Protein AF-A0A5J9VL51-F1 (afdb_monomer_lite)

Secondary structure (DSSP, 8-state):
-PPPPPTT-HHHHHHHHHH--PPPPTTS------S-S------EEEEEEEPPTT-TT--SEEEEEEETTEEE---SSS-HHHHHHHT-TTS--S---SS-HHHHHHTTPPP----S-SS---PPP----S-----TTSEEE--

Foldseek 3Di:
DDDDDDPPCPVVVVVVVVPDDDDDDPPDDDPDDPDDPAAADWDKDKDWDADDPPRPPDDGTDIFIDTLQWTFDQFPPDHPVCCVVVVPPQRDDLCDFRHNCVVCVVVVHDRPPPPVPRPDPDDDDDDDDPDDPRNPPGTDRDD

Radius of gyration: 21.4 Å; chains: 1; bounding box: 45×56×42 Å

Organism: NCBI:txid38414

Sequence (143 aa):
MPALPAHTDVATAGRFYWSLRGLARPGKSRAVPRAVDHNLVIGFGLDQAPCAPDQTKCQGFSVVADMNRHSFQFPKSVSLLEALFKGIPGVYSEDFPGSHVVYALSLGRAPAARTGHGFRGSQRPGTESVTSTAGWLSQVPLN

pLDDT: mean 75.47, std 22.47, range [25.72, 96.81]

Structure (mmCIF, N/CA/C/O backbone):
data_AF-A0A5J9VL51-F1
#
_entry.id   AF-A0A5J9VL51-F1
#
loop_
_atom_site.group_PDB
_atom_site.id
_atom_site.type_symbol
_atom_site.label_atom_id
_atom_site.label_alt_id
_atom_site.label_comp_id
_atom_site.label_asym_id
_atom_site.label_entity_id
_atom_site.label_seq_id
_atom_site.pdbx_PDB_ins_code
_atom_site.Cartn_x
_atom_site.Cartn_y
_atom_site.Cartn_z
_atom_site.occupancy
_atom_site.B_iso_or_equiv
_atom_site.auth_seq_id
_atom_site.auth_comp_id
_atom_site.auth_asym_id
_atom_site.auth_atom_id
_atom_site.pdbx_PDB_model_num
ATOM 1 N N . MET A 1 1 ? 8.995 -33.085 -3.570 1.00 60.16 1 MET A N 1
ATOM 2 C CA . MET A 1 1 ? 8.336 -31.804 -3.919 1.00 60.16 1 MET A CA 1
ATOM 3 C C . MET A 1 1 ? 8.646 -31.498 -5.380 1.00 60.16 1 MET A C 1
ATOM 5 O O . MET A 1 1 ? 9.736 -31.870 -5.799 1.00 60.16 1 MET A O 1
ATOM 9 N N . PRO A 1 2 ? 7.724 -30.914 -6.165 1.00 80.44 2 PRO A N 1
ATOM 10 C CA . PRO A 1 2 ? 8.019 -30.529 -7.547 1.00 80.44 2 PRO A CA 1
ATOM 11 C C . PRO A 1 2 ? 9.110 -29.446 -7.605 1.00 80.44 2 PRO A C 1
ATOM 13 O O . PRO A 1 2 ? 9.260 -28.670 -6.661 1.00 80.44 2 PRO A O 1
ATOM 16 N N . ALA A 1 3 ? 9.879 -29.419 -8.696 1.00 88.50 3 ALA A N 1
ATOM 17 C CA . ALA A 1 3 ? 10.939 -28.435 -8.910 1.00 88.50 3 ALA A CA 1
ATOM 18 C C . ALA A 1 3 ? 10.351 -27.038 -9.167 1.00 88.50 3 ALA A C 1
ATOM 20 O O . ALA A 1 3 ? 9.346 -26.903 -9.868 1.00 88.50 3 ALA A O 1
ATOM 21 N N . LEU A 1 4 ? 10.978 -26.005 -8.598 1.00 89.56 4 LEU A N 1
ATOM 22 C CA . LEU A 1 4 ? 10.566 -24.617 -8.792 1.00 89.56 4 LEU A CA 1
ATOM 23 C C . LEU A 1 4 ? 10.886 -24.172 -10.235 1.00 89.56 4 LEU A C 1
ATOM 25 O O . LEU A 1 4 ? 12.028 -24.354 -10.666 1.00 89.56 4 LEU A O 1
ATOM 29 N N . PRO A 1 5 ? 9.929 -23.586 -10.979 1.00 90.31 5 PRO A N 1
ATOM 30 C CA . PRO A 1 5 ? 10.195 -23.029 -12.303 1.00 90.31 5 PRO A CA 1
ATOM 31 C C . PRO A 1 5 ? 11.216 -21.885 -12.261 1.00 90.31 5 PRO A C 1
ATOM 33 O O . PRO A 1 5 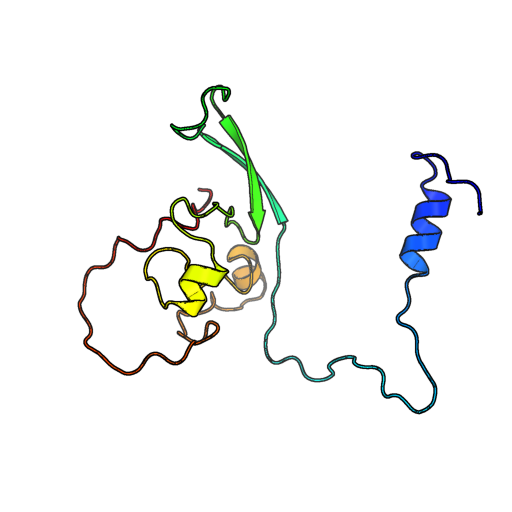? 11.407 -21.234 -11.232 1.00 90.31 5 PRO A O 1
ATOM 36 N N . ALA A 1 6 ? 11.842 -21.598 -13.402 1.00 93.75 6 ALA A N 1
ATOM 37 C CA . ALA A 1 6 ? 12.690 -20.419 -13.540 1.00 93.75 6 ALA A CA 1
ATOM 38 C C . ALA A 1 6 ? 11.874 -19.129 -13.335 1.00 93.75 6 ALA A C 1
ATOM 40 O O . ALA A 1 6 ? 10.718 -19.040 -13.744 1.00 93.75 6 ALA A O 1
ATOM 41 N N . HIS A 1 7 ? 12.498 -18.095 -12.767 1.00 91.31 7 HIS A N 1
ATOM 42 C CA . HIS A 1 7 ? 11.862 -16.791 -12.525 1.00 91.31 7 HIS A CA 1
ATOM 43 C C . HIS A 1 7 ? 11.423 -16.066 -13.812 1.00 91.31 7 HIS A C 1
ATOM 45 O O . HIS A 1 7 ? 10.626 -15.136 -13.756 1.00 91.31 7 HIS A O 1
ATOM 51 N N . THR A 1 8 ? 11.929 -16.497 -14.969 1.00 96.19 8 THR A N 1
ATOM 52 C CA . THR A 1 8 ? 11.587 -15.979 -16.299 1.00 96.19 8 THR A CA 1
ATOM 53 C C . THR A 1 8 ? 10.497 -16.781 -17.017 1.00 96.19 8 THR A C 1
ATOM 55 O O . THR A 1 8 ? 10.104 -16.406 -18.121 1.00 96.19 8 THR A O 1
ATOM 58 N N . ASP A 1 9 ? 9.985 -17.871 -16.434 1.00 94.94 9 ASP A N 1
ATOM 59 C CA . ASP A 1 9 ? 8.958 -18.707 -17.069 1.00 94.94 9 ASP A CA 1
ATOM 60 C C . ASP A 1 9 ? 7.558 -18.073 -16.963 1.00 94.94 9 ASP A C 1
ATOM 62 O O . ASP A 1 9 ? 6.707 -18.436 -16.142 1.00 94.94 9 ASP A O 1
ATOM 66 N N . VAL A 1 10 ? 7.318 -17.100 -17.842 1.00 94.69 10 VAL A N 1
ATOM 67 C CA . VAL A 1 10 ? 6.046 -16.375 -17.958 1.00 94.69 10 VAL A CA 1
ATOM 68 C C . VAL A 1 10 ? 4.889 -17.267 -18.409 1.00 94.69 10 VAL A C 1
ATOM 70 O O . VAL A 1 10 ? 3.737 -16.993 -18.071 1.00 94.69 10 VAL A O 1
ATOM 73 N N . ALA A 1 11 ? 5.168 -18.345 -19.148 1.00 95.25 11 ALA A N 1
ATOM 74 C CA . ALA A 1 11 ? 4.137 -19.243 -19.657 1.00 95.25 11 ALA A CA 1
ATOM 75 C C . ALA A 1 11 ? 3.552 -20.092 -18.524 1.00 95.25 11 ALA A C 1
ATOM 77 O O . ALA A 1 11 ? 2.327 -20.186 -18.387 1.00 95.25 11 ALA A O 1
ATOM 78 N N . THR A 1 12 ? 4.410 -20.665 -17.677 1.00 93.06 12 THR A N 1
ATOM 79 C CA . THR A 1 12 ? 3.978 -21.410 -16.490 1.00 93.06 12 THR A CA 1
ATOM 80 C C . THR A 1 12 ? 3.297 -20.489 -15.480 1.00 93.06 12 THR A C 1
ATOM 82 O O . THR A 1 12 ? 2.211 -20.825 -14.998 1.00 93.06 12 THR A O 1
ATOM 85 N N . ALA A 1 13 ? 3.859 -19.302 -15.220 1.00 93.88 13 ALA A N 1
ATOM 86 C CA . ALA A 1 13 ? 3.237 -18.312 -14.341 1.00 93.88 13 ALA A CA 1
ATOM 87 C C . ALA A 1 13 ? 1.844 -17.900 -14.847 1.00 93.88 13 ALA A C 1
ATOM 89 O O . ALA A 1 13 ? 0.873 -17.940 -14.093 1.00 93.88 13 ALA A O 1
ATOM 90 N N . GLY A 1 14 ? 1.714 -17.586 -16.140 1.00 94.69 14 GLY A N 1
ATOM 91 C CA . GLY A 1 14 ? 0.438 -17.230 -16.759 1.00 94.69 14 GLY A CA 1
ATOM 92 C C . GLY A 1 14 ? -0.602 -18.345 -16.645 1.00 94.69 14 GLY A C 1
ATOM 93 O O . GLY A 1 14 ? -1.735 -18.092 -16.237 1.00 94.69 14 GLY A O 1
ATOM 94 N N . ARG A 1 15 ? -0.222 -19.599 -16.931 1.00 95.00 15 ARG A N 1
ATOM 95 C CA . ARG A 1 15 ? -1.116 -20.760 -16.763 1.00 95.00 15 ARG A CA 1
ATOM 96 C C . ARG A 1 15 ? -1.591 -20.909 -15.320 1.00 95.00 15 ARG A C 1
ATOM 98 O O . ARG A 1 15 ? -2.776 -21.151 -15.103 1.00 95.00 15 ARG A O 1
ATOM 105 N N . PHE A 1 16 ? -0.693 -20.739 -14.350 1.00 92.06 16 PHE A N 1
ATOM 106 C CA . PHE A 1 16 ? -1.050 -20.761 -12.934 1.00 92.06 16 PHE A CA 1
ATOM 107 C C . PHE A 1 16 ? -2.055 -19.653 -12.595 1.00 92.06 16 PHE A C 1
ATOM 109 O O . PHE A 1 16 ? -3.129 -19.968 -12.080 1.00 92.06 16 PHE A O 1
ATOM 116 N N . TYR A 1 17 ? -1.767 -18.396 -12.958 1.00 94.44 17 TYR A N 1
ATOM 117 C CA . TYR A 1 17 ? -2.654 -17.255 -12.698 1.00 94.44 17 TYR A CA 1
ATOM 118 C C . TYR A 1 17 ? -4.061 -17.465 -13.268 1.00 94.44 17 TYR A C 1
ATOM 120 O O . TYR A 1 17 ? -5.047 -17.267 -12.557 1.00 94.44 17 TYR A O 1
ATOM 128 N N . TRP A 1 18 ? -4.175 -17.949 -14.507 1.00 96.12 18 TRP A N 1
ATOM 129 C CA . TRP A 1 18 ? -5.474 -18.217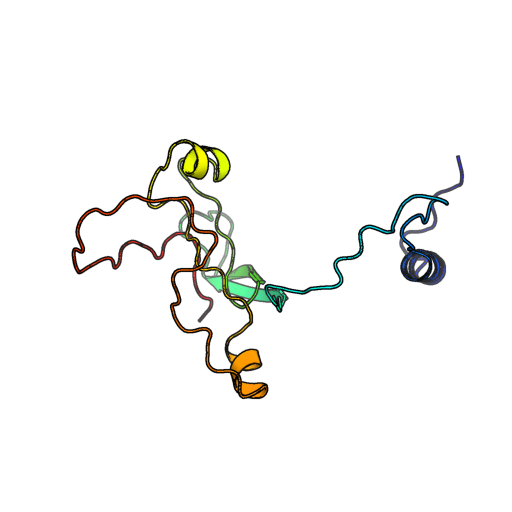 -15.135 1.00 96.12 18 TRP A CA 1
ATOM 130 C C . TRP A 1 18 ? -6.192 -19.459 -14.587 1.00 96.12 18 TRP A C 1
ATOM 132 O O . TRP A 1 18 ? -7.396 -19.622 -14.795 1.00 96.12 18 TRP A O 1
ATOM 142 N N . SER A 1 19 ? -5.485 -20.341 -13.876 1.00 94.38 19 SER A N 1
ATOM 143 C CA . SER A 1 19 ? -6.061 -21.555 -13.283 1.00 94.38 19 SER A CA 1
ATOM 144 C C . SER A 1 19 ? -6.666 -21.346 -11.891 1.00 94.38 19 SER A C 1
ATOM 146 O O . SER A 1 19 ? -7.363 -22.235 -11.395 1.00 94.38 19 SER A O 1
ATOM 148 N N . LEU A 1 20 ? -6.431 -20.189 -11.257 1.00 92.94 20 LEU A N 1
ATOM 149 C CA . LEU A 1 20 ? -6.887 -19.911 -9.896 1.00 92.94 20 LEU A CA 1
ATOM 150 C C . LEU A 1 20 ? -8.419 -19.945 -9.803 1.00 92.94 20 LEU A C 1
ATOM 152 O O . LEU A 1 20 ? -9.130 -19.112 -10.365 1.00 92.94 20 LEU A O 1
ATOM 156 N N . ARG A 1 21 ? -8.944 -20.922 -9.058 1.00 90.31 21 ARG A N 1
ATOM 157 C CA . ARG A 1 21 ? -10.377 -21.083 -8.788 1.00 90.31 21 ARG A CA 1
ATOM 158 C C . ARG A 1 21 ? -10.589 -21.366 -7.307 1.00 90.31 21 ARG A C 1
ATOM 160 O O . ARG A 1 21 ? -9.868 -22.156 -6.706 1.00 90.31 21 ARG A O 1
ATOM 167 N N . GLY A 1 22 ? -11.611 -20.743 -6.724 1.00 86.56 22 GLY A N 1
ATOM 168 C CA . GLY A 1 22 ? -12.041 -21.072 -5.366 1.00 86.56 22 GLY A CA 1
ATOM 169 C C . GLY A 1 22 ? -12.579 -22.503 -5.304 1.00 86.56 22 GLY A C 1
ATOM 170 O O . GLY A 1 22 ? -13.369 -22.903 -6.160 1.00 86.56 22 GLY A O 1
ATOM 171 N N . LEU A 1 23 ? -12.170 -23.266 -4.290 1.00 86.88 23 LEU A N 1
ATOM 172 C CA . LEU A 1 23 ? -12.621 -24.643 -4.092 1.00 86.88 23 LEU A CA 1
ATOM 173 C C . LEU A 1 23 ? -14.136 -24.687 -3.832 1.00 86.88 23 LEU A C 1
ATOM 175 O O . LEU A 1 23 ? -14.611 -24.201 -2.805 1.00 86.88 23 LEU A O 1
ATOM 179 N N . ALA A 1 24 ? -14.890 -25.315 -4.733 1.00 83.31 24 ALA A N 1
ATOM 180 C CA . ALA A 1 24 ? -16.309 -25.596 -4.538 1.00 83.31 24 ALA A CA 1
ATOM 181 C C . ALA A 1 24 ? -16.467 -26.978 -3.889 1.00 83.31 24 ALA A C 1
ATOM 183 O O . ALA A 1 24 ? -16.059 -27.984 -4.467 1.00 83.31 24 ALA A O 1
ATOM 184 N N . ARG A 1 25 ? -17.038 -27.036 -2.679 1.00 82.12 25 ARG A N 1
ATOM 185 C CA . ARG A 1 25 ? -17.335 -28.303 -1.993 1.00 82.12 25 ARG A CA 1
ATOM 186 C C . ARG A 1 25 ? -18.829 -28.624 -2.115 1.00 82.12 25 ARG A C 1
ATOM 188 O O . ARG A 1 25 ? -19.634 -27.728 -1.860 1.00 82.12 25 ARG A O 1
ATOM 195 N N . PRO A 1 26 ? -19.215 -29.869 -2.445 1.00 83.19 26 PRO A N 1
ATOM 196 C CA . PRO A 1 26 ? -20.617 -30.283 -2.443 1.00 83.19 26 PRO A CA 1
ATOM 197 C C . PRO A 1 26 ? -21.286 -29.985 -1.095 1.00 83.19 26 PRO A C 1
ATOM 199 O O . PRO A 1 26 ? -20.669 -30.150 -0.043 1.00 83.19 26 PRO A O 1
ATOM 202 N N . GLY A 1 27 ? -22.529 -29.501 -1.121 1.00 83.06 27 GLY A N 1
ATOM 203 C CA . GLY A 1 27 ? -23.299 -29.175 0.087 1.00 83.06 27 GLY A CA 1
ATOM 204 C C . GLY A 1 27 ? -22.866 -27.902 0.828 1.00 83.06 27 GLY A C 1
ATOM 205 O O . GLY A 1 27 ? -23.536 -27.506 1.778 1.00 83.06 27 GLY A O 1
ATOM 206 N N . LYS A 1 28 ? -21.790 -27.222 0.402 1.00 76.94 28 LYS A N 1
ATOM 207 C CA . LYS A 1 28 ? -21.413 -25.901 0.925 1.00 76.94 28 LYS A CA 1
ATOM 208 C C . LYS A 1 28 ? -21.657 -24.844 -0.141 1.00 76.94 28 LYS A C 1
ATOM 210 O O . LYS A 1 28 ? -21.048 -24.882 -1.209 1.00 76.94 28 LYS A O 1
ATOM 215 N N . SER A 1 29 ? -22.535 -23.886 0.158 1.00 70.56 29 SER A N 1
ATOM 216 C CA . SER A 1 29 ? -22.722 -22.725 -0.712 1.00 70.56 29 SER A CA 1
ATOM 217 C C . SER A 1 29 ? -21.387 -22.001 -0.873 1.00 70.56 29 SER A C 1
ATOM 219 O O . SER A 1 29 ? -20.679 -21.750 0.107 1.00 70.56 29 SER A O 1
ATOM 221 N N . ARG A 1 30 ? -21.013 -21.696 -2.117 1.00 70.31 30 ARG A N 1
ATOM 222 C CA . ARG A 1 30 ? -19.824 -20.893 -2.399 1.00 70.31 30 ARG A CA 1
ATOM 223 C C . ARG A 1 30 ? -20.073 -19.512 -1.794 1.00 70.31 30 ARG A C 1
ATOM 225 O O . ARG A 1 30 ? -21.059 -18.870 -2.146 1.00 70.31 30 ARG A O 1
ATOM 232 N N . ALA A 1 31 ? -19.197 -19.062 -0.900 1.00 78.75 31 ALA A N 1
ATOM 233 C CA . ALA A 1 31 ? -19.293 -17.753 -0.257 1.00 78.75 31 ALA A CA 1
ATOM 234 C C . ALA A 1 31 ? -18.899 -16.631 -1.238 1.00 78.75 31 ALA A C 1
ATOM 236 O O . ALA A 1 31 ? -17.906 -15.940 -1.043 1.00 78.75 31 ALA A O 1
ATOM 237 N N . VAL A 1 32 ? -19.635 -16.505 -2.345 1.00 86.06 32 VAL A N 1
ATOM 238 C CA . VAL A 1 32 ? -19.546 -15.357 -3.250 1.00 86.06 32 VAL A CA 1
ATOM 239 C C . VAL A 1 32 ? -20.691 -14.416 -2.882 1.00 86.06 32 VAL A C 1
ATOM 241 O O . VAL A 1 32 ? -21.852 -14.808 -3.049 1.00 86.06 32 VAL A O 1
ATOM 244 N N . PRO A 1 33 ? -20.402 -13.206 -2.374 1.00 87.88 33 PRO A N 1
ATOM 245 C CA . PRO A 1 33 ? -21.422 -12.189 -2.147 1.00 87.88 33 PRO A CA 1
ATOM 246 C C . PRO A 1 33 ? -22.182 -11.893 -3.446 1.00 87.88 33 PRO A C 1
ATOM 248 O O . PRO A 1 33 ? -21.569 -11.678 -4.490 1.00 87.88 33 PRO A O 1
ATOM 251 N N . ARG A 1 34 ? -23.519 -11.931 -3.398 1.00 89.25 34 ARG A N 1
ATOM 252 C CA . ARG A 1 34 ? -24.388 -11.621 -4.552 1.00 89.25 34 ARG A CA 1
ATOM 253 C C . ARG A 1 34 ? -24.951 -10.204 -4.513 1.00 89.25 34 ARG A C 1
ATOM 255 O O . ARG A 1 34 ? -25.297 -9.668 -5.557 1.00 89.25 34 ARG A O 1
ATOM 262 N N . ALA A 1 35 ? -25.056 -9.634 -3.318 1.00 91.75 35 ALA A N 1
ATOM 263 C CA . ALA A 1 35 ? -25.405 -8.242 -3.102 1.00 91.75 35 ALA A CA 1
ATOM 264 C C . ALA A 1 35 ? -24.120 -7.466 -2.798 1.00 91.75 35 ALA A C 1
ATOM 266 O O . ALA A 1 35 ? -23.267 -7.954 -2.055 1.00 91.75 35 ALA A O 1
ATOM 267 N N . VAL A 1 36 ? -23.976 -6.296 -3.415 1.00 89.50 36 VAL A N 1
ATOM 268 C CA . VAL A 1 36 ? -22.838 -5.395 -3.220 1.00 89.50 36 VAL A CA 1
ATOM 269 C C . VAL A 1 36 ? -23.372 -4.117 -2.592 1.00 89.50 36 VAL A C 1
ATOM 271 O O . VAL A 1 36 ? -24.057 -3.348 -3.262 1.00 89.50 36 VAL A O 1
ATOM 274 N N . ASP A 1 37 ? -23.056 -3.899 -1.318 1.00 91.06 37 ASP A N 1
ATOM 275 C CA . ASP A 1 37 ? -23.518 -2.721 -0.570 1.00 91.06 37 ASP A CA 1
ATOM 276 C C . ASP A 1 37 ? -22.655 -1.483 -0.861 1.00 91.06 37 ASP A C 1
ATOM 278 O O . ASP A 1 37 ? -23.146 -0.355 -0.919 1.00 91.06 37 ASP A O 1
ATOM 282 N N . HIS A 1 38 ? -21.358 -1.696 -1.103 1.00 86.69 38 HIS A N 1
ATOM 283 C CA . HIS A 1 38 ? -20.380 -0.641 -1.349 1.00 86.69 38 HIS A CA 1
ATOM 284 C C . HIS A 1 38 ? -19.480 -0.989 -2.532 1.00 86.69 38 HIS A C 1
ATOM 286 O O . HIS A 1 38 ? -18.985 -2.108 -2.650 1.00 86.69 38 HIS A O 1
ATOM 292 N N . ASN A 1 39 ? -19.243 -0.002 -3.396 1.00 86.06 39 ASN A N 1
ATOM 293 C CA . ASN A 1 39 ? -18.336 -0.125 -4.531 1.00 86.06 39 ASN A CA 1
ATOM 294 C C . ASN A 1 39 ? -17.062 0.661 -4.237 1.00 86.06 39 ASN A C 1
ATOM 296 O O . ASN A 1 39 ? -17.135 1.852 -3.934 1.00 86.06 39 ASN A O 1
ATOM 300 N N . LEU A 1 40 ? -15.916 -0.002 -4.367 1.00 89.50 40 LEU A N 1
ATOM 301 C CA . LEU A 1 40 ? -14.600 0.598 -4.205 1.00 89.50 40 LEU A CA 1
ATOM 302 C C . LEU A 1 40 ? -13.803 0.393 -5.494 1.00 89.50 40 LEU A C 1
ATOM 304 O O . LEU A 1 40 ? -13.585 -0.738 -5.924 1.00 89.50 40 LEU A O 1
ATOM 308 N N . VAL A 1 41 ? -13.370 1.490 -6.104 1.00 90.12 41 VAL A N 1
ATOM 309 C CA . VAL A 1 41 ? -12.460 1.502 -7.249 1.00 90.12 41 VAL A CA 1
ATOM 310 C C . VAL A 1 41 ? -11.128 2.035 -6.756 1.00 90.12 41 VAL A C 1
ATOM 312 O O . VAL A 1 41 ? -11.033 3.200 -6.384 1.00 90.12 41 VAL A O 1
ATOM 315 N N . ILE A 1 42 ? -10.111 1.178 -6.729 1.00 90.06 42 ILE A N 1
ATOM 316 C CA . ILE A 1 42 ? -8.771 1.535 -6.261 1.00 90.06 42 ILE A CA 1
ATOM 317 C C . ILE A 1 42 ? -7.873 1.728 -7.478 1.00 90.06 42 ILE A C 1
ATOM 319 O O . ILE A 1 42 ? -7.534 0.763 -8.162 1.00 90.06 42 ILE A O 1
ATOM 323 N N . GLY A 1 43 ? -7.506 2.976 -7.757 1.00 90.25 43 GLY A N 1
ATOM 324 C CA . GLY A 1 43 ? -6.395 3.284 -8.651 1.00 90.25 43 GLY A CA 1
ATOM 325 C C . GLY A 1 43 ? -5.092 3.188 -7.870 1.00 90.25 43 GLY A C 1
ATOM 326 O O . GLY A 1 43 ? -4.976 3.836 -6.836 1.00 90.25 43 GLY A O 1
ATOM 327 N N . PHE A 1 44 ? -4.147 2.382 -8.342 1.00 92.12 44 PHE A N 1
ATOM 328 C CA . PHE A 1 44 ? -2.793 2.341 -7.794 1.00 92.12 44 PHE A CA 1
ATOM 329 C C . PHE A 1 44 ? -1.894 3.236 -8.639 1.00 92.12 44 PHE A C 1
ATOM 331 O O . PHE A 1 44 ? -1.898 3.112 -9.867 1.00 92.12 44 PHE A O 1
ATOM 338 N N . GLY A 1 45 ? -1.133 4.106 -7.987 1.00 90.06 45 GLY A N 1
ATOM 339 C CA . GLY A 1 45 ? -0.194 5.008 -8.641 1.00 90.06 45 GLY A CA 1
ATOM 340 C C . GLY A 1 45 ? 1.208 4.907 -8.051 1.00 90.06 45 GLY A C 1
ATOM 341 O O . GLY A 1 45 ? 1.413 4.422 -6.935 1.00 90.06 45 GLY A O 1
ATOM 342 N N . LEU A 1 46 ? 2.180 5.323 -8.860 1.00 93.12 46 LEU A N 1
ATOM 343 C CA . LEU A 1 46 ? 3.540 5.622 -8.437 1.00 93.12 46 LEU A CA 1
ATOM 344 C C . LEU A 1 46 ? 3.797 7.082 -8.780 1.00 93.12 46 LEU A C 1
ATOM 346 O O . LEU A 1 46 ? 3.504 7.507 -9.898 1.00 93.12 46 LEU A O 1
ATOM 350 N N . ASP A 1 47 ? 4.366 7.814 -7.837 1.00 89.12 47 ASP A N 1
ATOM 351 C CA . ASP A 1 47 ? 4.630 9.239 -7.979 1.00 89.12 47 ASP A CA 1
ATOM 352 C C . ASP A 1 47 ? 5.959 9.617 -7.308 1.00 89.12 47 ASP A C 1
ATOM 354 O O . ASP A 1 47 ? 6.648 8.779 -6.712 1.00 89.12 47 ASP A O 1
ATOM 358 N N . GLN A 1 48 ? 6.334 10.886 -7.412 1.00 89.56 48 GLN A N 1
ATOM 359 C CA . GLN A 1 48 ? 7.486 11.474 -6.751 1.00 89.56 48 GLN A CA 1
ATOM 360 C C . GLN A 1 48 ? 7.028 12.549 -5.770 1.00 89.56 48 GLN A C 1
ATOM 362 O O . GLN A 1 48 ? 6.388 13.528 -6.142 1.00 89.56 48 GLN A O 1
ATOM 367 N N . ALA A 1 49 ? 7.410 12.397 -4.506 1.00 88.00 49 ALA A N 1
ATOM 368 C CA . ALA A 1 49 ? 7.184 13.405 -3.479 1.00 88.00 49 ALA A CA 1
ATOM 369 C C . ALA A 1 49 ? 8.523 13.988 -3.015 1.00 88.00 49 ALA A C 1
ATOM 371 O O . ALA A 1 49 ? 9.517 13.254 -2.972 1.00 88.00 49 ALA A O 1
ATOM 372 N N . PRO A 1 50 ? 8.586 15.278 -2.635 1.00 89.88 50 PRO A N 1
ATOM 373 C CA . PRO A 1 50 ? 9.769 15.832 -1.988 1.00 89.88 50 PRO A CA 1
ATOM 374 C C . PRO A 1 50 ? 10.198 14.968 -0.801 1.00 89.88 50 PRO A C 1
ATOM 376 O O . PRO A 1 50 ? 9.353 14.413 -0.095 1.00 89.88 50 PRO A O 1
ATOM 379 N N . CYS A 1 51 ? 11.506 14.854 -0.582 1.00 88.31 51 CYS A N 1
ATOM 380 C CA . CYS A 1 51 ? 12.029 14.117 0.565 1.00 88.31 51 CYS A CA 1
ATOM 381 C C . CYS A 1 51 ? 11.422 14.638 1.874 1.00 88.31 51 CYS A C 1
ATOM 383 O O . CYS A 1 51 ? 11.426 15.846 2.132 1.00 88.31 51 CYS A O 1
ATOM 385 N N . ALA A 1 52 ? 10.932 13.730 2.716 1.00 83.44 52 ALA A N 1
ATOM 386 C CA . ALA A 1 52 ? 10.431 14.114 4.028 1.00 83.44 52 ALA A CA 1
ATOM 387 C C . ALA A 1 52 ? 11.598 14.550 4.943 1.00 83.44 52 ALA A C 1
ATOM 389 O O . ALA A 1 52 ? 12.717 14.056 4.781 1.00 83.44 52 ALA A O 1
ATOM 390 N N . PRO A 1 53 ? 11.374 15.446 5.925 1.00 82.44 53 PRO A N 1
ATOM 391 C CA . PRO A 1 53 ? 12.446 15.959 6.788 1.00 82.44 53 PRO A CA 1
ATOM 392 C C . PRO A 1 53 ? 13.182 14.869 7.581 1.00 82.44 53 PRO A C 1
ATOM 394 O O . PRO A 1 53 ? 14.342 15.033 7.946 1.00 82.44 53 PRO A O 1
ATOM 397 N N . ASP A 1 54 ? 12.506 13.754 7.855 1.00 82.00 54 ASP A N 1
ATOM 398 C CA . ASP A 1 54 ? 13.033 12.583 8.555 1.00 82.00 54 ASP A CA 1
ATOM 399 C C . ASP A 1 54 ? 13.788 11.599 7.636 1.00 82.00 54 ASP A C 1
ATOM 401 O O . ASP A 1 54 ? 14.404 10.646 8.121 1.00 82.00 54 ASP A O 1
ATOM 405 N N . GLN A 1 55 ? 13.820 11.833 6.318 1.00 83.31 55 GLN A N 1
ATOM 406 C CA . GLN A 1 55 ? 14.524 10.987 5.351 1.00 83.31 55 GLN A CA 1
ATOM 407 C C . GLN A 1 55 ? 15.968 11.447 5.115 1.00 83.31 55 GLN A C 1
ATOM 409 O O . GLN A 1 55 ? 16.289 12.119 4.138 1.00 83.31 55 GLN A O 1
ATOM 414 N N . THR A 1 56 ? 16.882 10.985 5.966 1.00 82.88 56 THR A N 1
ATOM 415 C CA . THR A 1 56 ? 18.307 11.375 5.929 1.00 82.88 56 THR A CA 1
ATOM 416 C C . THR A 1 56 ? 19.078 10.938 4.679 1.00 82.88 56 THR A C 1
ATOM 418 O O . THR A 1 56 ? 20.129 11.499 4.383 1.00 82.88 56 THR A O 1
ATOM 421 N N . LYS A 1 57 ? 18.587 9.933 3.944 1.00 88.38 57 LYS A N 1
ATOM 422 C CA . LYS A 1 57 ? 19.239 9.383 2.738 1.00 88.38 57 LYS A CA 1
ATOM 423 C C . LYS A 1 57 ? 18.568 9.792 1.423 1.00 88.38 57 LYS A C 1
ATOM 425 O O . LYS A 1 57 ? 19.001 9.344 0.366 1.00 88.38 57 LYS A O 1
ATOM 430 N N . CYS A 1 58 ? 17.503 10.586 1.478 1.00 89.25 58 CYS A N 1
ATOM 431 C CA . CYS A 1 58 ? 16.773 11.013 0.290 1.00 89.25 58 CYS A CA 1
ATOM 432 C C . CYS A 1 58 ? 17.405 12.285 -0.299 1.00 89.25 58 CYS A C 1
ATOM 434 O O . CYS A 1 58 ? 17.813 13.175 0.445 1.00 89.25 58 CYS A O 1
ATOM 436 N N . GLN A 1 59 ? 17.499 12.372 -1.629 1.00 87.25 59 GLN A N 1
ATOM 437 C CA . GLN A 1 59 ? 18.052 13.533 -2.333 1.00 87.25 59 GLN A CA 1
ATOM 438 C C . GLN A 1 59 ? 17.020 14.096 -3.316 1.00 87.25 59 GLN A C 1
ATOM 440 O O . GLN A 1 59 ? 16.745 13.497 -4.352 1.00 87.25 59 GLN A O 1
ATOM 445 N N . GLY A 1 60 ? 16.448 15.257 -2.990 1.00 88.69 60 GLY A N 1
ATOM 446 C CA . GLY A 1 60 ? 15.427 15.929 -3.800 1.00 88.69 60 GLY A CA 1
ATOM 447 C C . GLY A 1 60 ? 14.045 15.285 -3.681 1.00 88.69 60 GLY A C 1
ATOM 448 O O . GLY A 1 60 ? 13.170 15.839 -3.014 1.00 88.69 60 GLY A O 1
ATOM 449 N N . PHE A 1 61 ? 13.865 14.110 -4.288 1.00 89.94 61 PHE A N 1
ATOM 450 C CA . PHE A 1 61 ? 12.579 13.414 -4.353 1.00 89.94 61 PHE A CA 1
ATOM 451 C C . PHE A 1 61 ? 12.682 11.950 -3.917 1.00 89.94 61 PHE A C 1
ATOM 453 O O . PHE A 1 61 ? 13.681 11.269 -4.155 1.00 89.94 61 PHE A O 1
ATOM 460 N N . SER A 1 62 ? 11.609 11.465 -3.301 1.00 89.06 62 SER A N 1
ATOM 461 C CA . SER A 1 62 ? 11.366 10.063 -2.979 1.00 89.06 62 SER A CA 1
ATOM 462 C C . SER A 1 62 ? 10.276 9.506 -3.889 1.00 89.06 62 SER A C 1
ATOM 464 O O . SER A 1 62 ? 9.340 10.217 -4.254 1.00 89.06 62 SER A O 1
ATOM 466 N N . VAL A 1 63 ? 10.391 8.229 -4.254 1.00 89.94 63 VAL A N 1
ATOM 467 C CA . VAL A 1 63 ? 9.307 7.523 -4.942 1.00 89.94 63 VAL A CA 1
ATOM 468 C C . VAL A 1 63 ? 8.257 7.143 -3.907 1.00 89.94 63 VAL A C 1
ATOM 470 O O . VAL A 1 63 ? 8.579 6.522 -2.892 1.00 89.94 63 VAL A O 1
ATOM 473 N N . VAL A 1 64 ? 7.011 7.503 -4.181 1.00 91.06 64 VAL A N 1
ATOM 474 C CA . VAL A 1 64 ? 5.850 7.180 -3.353 1.00 91.06 64 VAL A CA 1
ATOM 475 C C . VAL A 1 64 ? 4.856 6.357 -4.157 1.00 91.06 64 VAL A C 1
ATOM 477 O O . VAL A 1 64 ? 4.827 6.410 -5.384 1.00 91.06 64 VAL A O 1
ATOM 480 N N . ALA A 1 65 ? 4.061 5.565 -3.450 1.00 92.06 65 ALA A N 1
ATOM 481 C CA . ALA A 1 65 ? 2.965 4.813 -4.032 1.00 92.06 65 ALA A CA 1
ATOM 482 C C . ALA A 1 65 ? 1.663 5.267 -3.385 1.00 92.06 65 ALA A C 1
ATOM 484 O O . ALA A 1 65 ? 1.617 5.511 -2.176 1.00 92.06 65 ALA A O 1
ATOM 485 N N . ASP A 1 66 ? 0.609 5.348 -4.182 1.00 90.25 66 ASP A N 1
ATOM 486 C CA . ASP A 1 66 ? -0.688 5.815 -3.722 1.00 90.25 66 ASP A CA 1
ATOM 487 C C . ASP A 1 66 ? -1.816 4.858 -4.094 1.00 90.25 66 ASP A C 1
ATOM 489 O O . ASP A 1 66 ? -1.725 4.040 -5.015 1.00 90.25 66 ASP A O 1
ATOM 493 N N . MET A 1 67 ? -2.899 4.983 -3.333 1.00 91.69 67 MET A N 1
ATOM 494 C CA . MET A 1 67 ? -4.195 4.419 -3.662 1.00 91.69 67 MET A CA 1
ATOM 495 C C . MET A 1 67 ? -5.194 5.568 -3.755 1.00 91.69 67 MET A C 1
ATOM 497 O O . MET A 1 67 ? -5.394 6.300 -2.787 1.00 91.69 67 MET A O 1
ATOM 501 N N . ASN A 1 68 ? -5.830 5.737 -4.913 1.00 90.31 68 ASN A N 1
ATOM 502 C CA . ASN A 1 68 ? -6.758 6.837 -5.190 1.00 90.31 68 ASN A CA 1
ATOM 503 C C . ASN A 1 68 ? -6.163 8.242 -4.959 1.00 90.31 68 ASN A C 1
ATOM 505 O O . ASN A 1 68 ? -6.910 9.154 -4.605 1.00 90.31 68 ASN A O 1
ATOM 509 N N . ARG A 1 69 ? -4.858 8.437 -5.204 1.00 88.50 69 ARG A N 1
ATOM 510 C CA . ARG A 1 69 ? -4.098 9.677 -4.947 1.00 88.50 69 ARG A CA 1
ATOM 511 C C . ARG A 1 69 ? -3.810 9.966 -3.467 1.00 88.50 69 ARG A C 1
ATOM 513 O O . ARG A 1 69 ? -3.404 11.072 -3.113 1.00 88.50 69 ARG A O 1
ATOM 520 N N . HIS A 1 70 ? -3.982 8.964 -2.604 1.00 88.44 70 HIS A N 1
ATOM 521 C CA . HIS A 1 70 ? -3.599 9.018 -1.195 1.00 88.44 70 HIS A CA 1
ATOM 522 C C . HIS A 1 70 ? -2.429 8.070 -0.928 1.00 88.44 70 HIS A C 1
ATOM 524 O O . HIS A 1 70 ? -2.551 6.852 -1.080 1.00 88.44 70 HIS A O 1
ATOM 530 N N . SER A 1 71 ? -1.296 8.629 -0.500 1.00 87.75 71 SER A N 1
ATOM 531 C CA . SER A 1 71 ? -0.157 7.848 -0.010 1.00 87.75 71 SER A CA 1
ATOM 532 C C . SER A 1 71 ? -0.338 7.540 1.477 1.00 87.75 71 SER A C 1
ATOM 534 O O . SER A 1 71 ? -0.627 8.437 2.275 1.00 87.75 71 SER A O 1
ATOM 536 N N . PHE A 1 72 ? -0.159 6.275 1.860 1.00 88.56 72 PHE A N 1
ATOM 537 C CA . PHE A 1 72 ? -0.297 5.835 3.248 1.00 88.56 72 PHE A CA 1
ATOM 538 C C . PHE A 1 72 ? 0.936 6.220 4.074 1.00 88.56 72 PHE A C 1
ATOM 540 O O . PHE A 1 72 ? 2.063 5.880 3.712 1.00 88.56 72 PHE A O 1
ATOM 547 N N . GLN A 1 73 ? 0.720 6.886 5.210 1.00 86.94 73 GLN A N 1
ATOM 548 C CA . GLN A 1 73 ? 1.771 7.184 6.181 1.00 86.94 73 GLN A CA 1
ATOM 549 C C . GLN A 1 73 ? 1.598 6.362 7.450 1.00 86.94 73 GLN A C 1
ATOM 551 O O . GLN A 1 73 ? 0.507 6.263 8.010 1.00 86.94 73 GLN A O 1
ATOM 556 N N . PHE A 1 74 ? 2.702 5.794 7.931 1.00 86.38 74 PHE A N 1
ATOM 557 C CA . PHE A 1 74 ? 2.689 5.043 9.177 1.00 86.38 74 PHE A CA 1
ATOM 558 C C . PHE A 1 74 ? 2.473 5.975 10.378 1.00 86.38 74 PHE A C 1
ATOM 560 O O . PHE A 1 74 ? 3.135 7.014 10.474 1.00 86.38 74 PHE A O 1
ATOM 567 N N . PRO A 1 75 ? 1.593 5.602 11.325 1.00 89.94 75 PRO A N 1
ATOM 568 C CA . PRO A 1 75 ? 1.409 6.373 12.545 1.00 89.94 75 PRO A CA 1
ATOM 569 C C . PRO A 1 75 ? 2.692 6.351 13.389 1.00 89.94 75 PRO A C 1
ATOM 571 O O . PRO A 1 75 ? 3.336 5.313 13.536 1.00 89.94 75 PRO A O 1
ATOM 574 N N . LYS A 1 76 ? 3.062 7.507 13.956 1.00 87.44 76 LYS A N 1
ATOM 575 C CA . LYS A 1 76 ? 4.317 7.680 14.716 1.00 87.44 76 LYS A CA 1
ATOM 576 C C . LYS A 1 76 ? 4.204 7.324 16.206 1.00 87.44 76 LYS A C 1
ATOM 578 O O . LYS A 1 76 ? 5.228 7.161 16.858 1.00 87.44 76 LYS A O 1
ATOM 583 N N . SER A 1 77 ? 2.988 7.245 16.752 1.00 89.69 77 SER A N 1
ATOM 584 C CA . SER A 1 77 ? 2.738 7.118 18.197 1.00 89.69 77 SER A CA 1
ATOM 585 C C . SER A 1 77 ? 2.232 5.737 18.619 1.00 89.69 77 SER A C 1
ATOM 587 O O . SER A 1 77 ? 2.847 5.093 19.462 1.00 89.69 77 SER A O 1
ATOM 589 N N . VAL A 1 78 ? 1.116 5.280 18.050 1.00 94.25 78 VAL A N 1
ATOM 590 C CA . VAL A 1 78 ? 0.452 4.009 18.387 1.00 94.25 78 VAL A CA 1
ATOM 591 C C . VAL A 1 78 ? 0.018 3.278 17.120 1.00 94.25 78 VAL A C 1
ATOM 593 O O . VAL A 1 78 ? -0.137 3.883 16.059 1.00 94.25 78 VAL A O 1
ATOM 596 N N . SER A 1 79 ? -0.199 1.966 17.222 1.00 94.44 79 SER A N 1
ATOM 597 C CA . SER A 1 79 ? -0.721 1.189 16.093 1.00 94.44 79 SER A CA 1
ATOM 598 C C . SER A 1 79 ? -2.160 1.590 15.747 1.00 94.44 79 SER A C 1
ATOM 600 O O . SER A 1 79 ? -2.922 2.010 16.619 1.00 94.44 79 SER A O 1
ATOM 602 N N . LEU A 1 80 ? -2.565 1.391 14.485 1.00 93.88 80 LEU A N 1
ATOM 603 C CA . LEU A 1 80 ? -3.954 1.609 14.058 1.00 93.88 80 LEU A CA 1
ATOM 604 C C . LEU A 1 80 ? -4.946 0.787 14.893 1.00 93.88 80 LEU A C 1
ATOM 606 O O . LEU A 1 80 ? -5.998 1.290 15.276 1.00 93.88 80 LEU A O 1
ATOM 610 N N . LEU A 1 81 ? -4.592 -0.462 15.215 1.00 95.12 81 LEU A N 1
ATOM 611 C CA . LEU A 1 81 ? -5.436 -1.345 16.019 1.00 95.12 81 LEU A CA 1
ATOM 612 C C . LEU A 1 81 ? -5.604 -0.821 17.450 1.00 95.12 81 LEU A C 1
ATOM 614 O O . LEU A 1 81 ? -6.709 -0.838 17.984 1.00 95.12 81 LEU A O 1
ATOM 618 N N . GLU A 1 82 ? -4.523 -0.345 18.067 1.00 95.31 82 GLU A N 1
ATOM 619 C CA . GLU A 1 82 ? -4.576 0.234 19.410 1.00 95.31 82 GLU A CA 1
ATOM 620 C C . GLU A 1 82 ? -5.373 1.538 19.431 1.00 95.31 82 GLU A C 1
ATOM 622 O O . GLU A 1 82 ? -6.193 1.729 20.330 1.00 95.31 82 GLU A O 1
ATOM 627 N N . ALA A 1 83 ? -5.176 2.403 18.432 1.00 95.50 83 ALA A N 1
ATOM 628 C CA . ALA A 1 83 ? -5.937 3.637 18.297 1.00 95.50 83 ALA A CA 1
ATOM 629 C C . ALA A 1 83 ? -7.437 3.364 18.149 1.00 95.50 83 ALA A C 1
ATOM 631 O O . ALA A 1 83 ? -8.232 3.989 18.847 1.00 95.50 83 ALA A O 1
ATOM 632 N N . LEU A 1 84 ? -7.812 2.387 17.318 1.00 94.88 84 LEU A N 1
ATOM 633 C CA . LEU A 1 84 ? -9.200 1.956 17.149 1.00 94.88 84 LEU A CA 1
ATOM 634 C C . LEU A 1 84 ? -9.778 1.384 18.453 1.00 94.88 84 LEU A C 1
ATOM 636 O O . LEU A 1 84 ? -10.870 1.762 18.865 1.00 94.88 84 LEU A O 1
ATOM 640 N N . PHE A 1 85 ? -9.045 0.490 19.123 1.00 96.62 85 PHE A N 1
ATOM 641 C CA . PHE A 1 85 ? -9.534 -0.192 20.324 1.00 96.62 85 PHE A CA 1
ATOM 642 C C . PHE A 1 85 ? -9.676 0.748 21.530 1.00 96.62 85 PHE A C 1
ATOM 644 O O . PHE A 1 85 ? -10.650 0.656 22.275 1.00 96.62 85 PHE A O 1
ATOM 651 N N . LYS A 1 86 ? -8.712 1.657 21.731 1.00 96.81 86 LYS A N 1
ATOM 652 C CA . LYS A 1 86 ? -8.714 2.631 22.837 1.00 96.81 86 LYS A CA 1
ATOM 653 C C . LYS A 1 86 ? -9.436 3.940 22.491 1.00 96.81 86 LYS A C 1
ATOM 655 O O . LYS A 1 86 ? -9.560 4.796 23.362 1.00 96.81 86 LYS A O 1
ATOM 660 N N . GLY A 1 87 ? -9.890 4.109 21.246 1.00 93.38 87 GLY A N 1
ATOM 661 C CA . GLY A 1 87 ? -10.539 5.332 20.770 1.00 93.38 87 GLY A CA 1
ATOM 662 C C . GLY A 1 87 ? -9.620 6.557 20.795 1.00 93.38 87 GLY A C 1
ATOM 663 O O . GLY A 1 87 ? -10.071 7.645 21.150 1.00 93.38 87 GLY A O 1
ATOM 664 N N . ILE A 1 88 ? -8.332 6.387 20.474 1.00 93.00 88 ILE A N 1
ATOM 665 C CA . ILE A 1 88 ? -7.344 7.477 20.481 1.00 93.00 88 ILE A CA 1
ATOM 666 C C . ILE A 1 88 ? -7.550 8.336 19.221 1.00 93.00 88 ILE A C 1
ATOM 668 O O . ILE A 1 88 ? -7.338 7.838 18.112 1.00 93.00 88 ILE A O 1
ATOM 672 N N . PRO A 1 89 ? -7.943 9.616 19.353 1.00 91.31 89 PRO A N 1
ATOM 673 C CA . PRO A 1 89 ? -8.203 10.473 18.202 1.00 91.31 89 PRO A CA 1
ATOM 674 C C . PRO A 1 89 ? -6.904 10.908 17.508 1.00 91.31 89 PRO A C 1
ATOM 676 O O . PRO A 1 89 ? -5.839 10.960 18.120 1.00 91.31 89 PRO A O 1
ATOM 679 N N . GLY A 1 90 ? -6.999 11.270 16.225 1.00 88.25 90 GLY A N 1
ATOM 680 C CA . GLY A 1 90 ? -5.902 11.902 15.477 1.00 88.25 90 GLY A CA 1
ATOM 681 C C . GLY A 1 90 ? -4.797 10.963 14.978 1.00 88.25 90 GLY A C 1
ATOM 682 O O . GLY A 1 90 ? -3.770 11.445 14.512 1.00 88.25 90 GLY A O 1
ATOM 683 N N . VAL A 1 91 ? -4.984 9.640 15.063 1.00 92.31 91 VAL A N 1
ATOM 684 C CA . VAL A 1 91 ? -4.013 8.645 14.559 1.00 92.31 91 VAL A CA 1
ATOM 685 C C . VAL A 1 91 ? -4.312 8.231 13.113 1.00 92.31 91 VAL A C 1
ATOM 687 O O . VAL A 1 91 ? -3.396 7.993 12.325 1.00 92.31 91 VAL A O 1
ATOM 690 N N . TYR A 1 92 ? -5.593 8.136 12.760 1.00 89.62 92 TYR A N 1
ATOM 691 C CA . TYR A 1 92 ? -6.066 7.739 11.438 1.00 89.62 92 TYR A CA 1
ATOM 692 C C . TYR A 1 92 ? -7.340 8.499 11.075 1.00 89.62 92 TYR A C 1
ATOM 694 O O . TYR A 1 92 ? -7.995 9.084 11.941 1.00 89.62 92 TYR A O 1
ATOM 702 N N . SER A 1 93 ? -7.684 8.473 9.792 1.00 88.94 93 SER A N 1
ATOM 703 C CA . SER A 1 93 ? -8.941 8.992 9.269 1.00 88.94 93 SER A CA 1
ATOM 704 C C . SER A 1 93 ? -9.793 7.848 8.704 1.00 88.94 93 SER A C 1
ATOM 706 O O . SER A 1 93 ? -9.272 6.821 8.267 1.00 88.94 93 SER A O 1
ATOM 708 N N . GLU A 1 94 ? -11.116 7.998 8.756 1.00 86.88 94 GLU A N 1
ATOM 709 C CA . GLU A 1 94 ? -12.096 6.978 8.333 1.00 86.88 94 GLU A CA 1
ATOM 710 C C . GLU A 1 94 ? -12.702 7.275 6.949 1.00 86.88 94 GLU A C 1
ATOM 712 O O . GLU A 1 94 ? -13.712 6.692 6.556 1.00 86.88 94 GLU A O 1
ATOM 717 N N . ASP A 1 95 ? -12.098 8.200 6.207 1.00 86.75 95 ASP A N 1
ATOM 718 C CA . ASP A 1 95 ? -12.637 8.838 5.005 1.00 86.75 95 ASP A CA 1
ATOM 719 C C . ASP A 1 95 ? -11.889 8.461 3.716 1.00 86.75 95 ASP A C 1
ATOM 721 O O . ASP A 1 95 ? -11.864 9.231 2.756 1.00 86.75 95 ASP A O 1
ATOM 725 N N . PHE A 1 96 ? -11.308 7.257 3.657 1.00 89.62 96 PHE A N 1
ATOM 726 C CA . PHE A 1 96 ? -10.660 6.776 2.435 1.00 89.62 96 PHE A CA 1
ATOM 727 C C . PHE A 1 96 ? -11.651 6.755 1.250 1.00 89.62 96 PHE A C 1
ATOM 729 O O . PHE A 1 96 ? -12.739 6.175 1.367 1.00 89.62 96 PHE A O 1
ATOM 736 N N . PRO A 1 97 ? -11.308 7.357 0.096 1.00 87.12 97 PRO A N 1
ATOM 737 C CA . PRO A 1 97 ? -12.264 7.560 -0.982 1.00 87.12 97 PRO A CA 1
ATOM 738 C C . PRO A 1 97 ? -12.619 6.261 -1.713 1.00 87.12 97 PRO A C 1
ATOM 740 O O . PRO A 1 97 ? -11.758 5.462 -2.085 1.00 87.12 97 PRO A O 1
ATOM 743 N N . GLY A 1 98 ? -13.911 6.113 -2.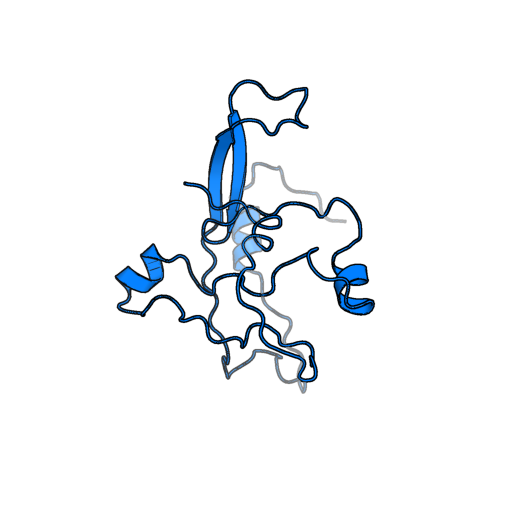021 1.00 86.00 98 GLY A N 1
ATOM 744 C CA . GLY A 1 98 ? -14.464 4.997 -2.796 1.00 86.00 98 GLY A CA 1
ATOM 745 C C . GLY A 1 98 ? -13.989 4.919 -4.256 1.00 86.00 98 GLY A C 1
ATOM 746 O O . GLY A 1 98 ? -14.143 3.886 -4.900 1.00 86.00 98 GLY A O 1
ATOM 747 N N . SER A 1 99 ? -13.429 5.997 -4.803 1.00 84.00 99 SER A N 1
ATOM 748 C CA . SER A 1 99 ? -12.847 6.053 -6.149 1.00 84.00 99 SER A CA 1
ATOM 749 C C . SER A 1 99 ? -11.970 7.290 -6.302 1.00 84.00 99 SER A C 1
ATOM 751 O O . SER A 1 99 ? -12.223 8.295 -5.638 1.00 84.00 99 SER A O 1
ATOM 753 N N . HIS A 1 100 ? -11.022 7.277 -7.241 1.00 77.75 100 HIS A N 1
ATOM 754 C CA . HIS A 1 100 ? -10.317 8.501 -7.625 1.00 77.75 100 HIS A CA 1
ATOM 755 C C . HIS A 1 100 ? -11.283 9.538 -8.231 1.00 77.75 100 HIS A C 1
ATOM 757 O O . HIS A 1 100 ? -12.181 9.196 -9.002 1.00 77.75 100 HIS A O 1
ATOM 763 N N . VAL A 1 101 ? -11.112 10.818 -7.881 1.00 73.94 101 VAL A N 1
ATOM 764 C CA . VAL A 1 101 ? -12.049 11.905 -8.242 1.00 73.94 101 VAL A CA 1
ATOM 765 C C . VAL A 1 101 ? -12.221 12.040 -9.758 1.00 73.94 101 VAL A C 1
ATOM 767 O O . VAL A 1 101 ? -13.337 12.212 -10.240 1.00 73.94 101 VAL A O 1
ATOM 770 N N . VAL A 1 102 ? -11.136 11.887 -10.524 1.00 74.25 102 VAL A N 1
ATOM 771 C CA . VAL A 1 102 ? -11.173 11.948 -11.995 1.00 74.25 102 VAL A CA 1
ATOM 772 C C . VAL A 1 102 ? -12.033 10.819 -12.585 1.00 74.25 102 VAL A C 1
ATOM 774 O O . VAL A 1 102 ? -12.814 11.066 -13.502 1.00 74.25 102 VAL A O 1
ATOM 777 N N . TYR A 1 103 ? -11.976 9.609 -12.014 1.00 71.31 103 TYR A N 1
ATOM 778 C CA . TYR A 1 103 ? -12.848 8.496 -12.412 1.00 71.31 103 TYR A CA 1
ATOM 779 C C . TYR A 1 103 ? -14.310 8.804 -12.173 1.00 71.31 103 TYR A C 1
ATOM 781 O O . TYR A 1 103 ? -15.139 8.610 -13.060 1.00 71.31 103 TYR A O 1
ATOM 789 N N . ALA A 1 104 ? -14.620 9.279 -10.963 1.00 66.81 104 ALA A N 1
ATOM 790 C CA . ALA A 1 104 ? -15.983 9.574 -10.558 1.00 66.81 104 ALA A CA 1
ATOM 791 C C . ALA A 1 104 ? -16.613 10.576 -11.532 1.00 66.81 104 ALA A C 1
ATOM 793 O O . ALA A 1 104 ? -17.678 10.300 -12.084 1.00 66.81 104 ALA A O 1
ATOM 794 N N . LEU A 1 105 ? -15.887 11.656 -11.840 1.00 70.00 105 LEU A N 1
ATOM 795 C CA . LEU A 1 105 ? -16.311 12.666 -12.808 1.00 70.00 105 LEU A CA 1
ATOM 796 C C . LEU A 1 105 ? -16.499 12.087 -14.217 1.00 70.00 105 LEU A C 1
ATOM 798 O O . LEU A 1 105 ? -17.513 12.370 -14.851 1.00 70.00 105 LEU A O 1
ATOM 802 N N . SER A 1 106 ? -15.582 11.234 -14.693 1.00 72.75 106 SER A N 1
ATOM 803 C CA . SER A 1 106 ? -15.695 10.610 -16.024 1.00 72.75 106 SER A CA 1
ATOM 804 C C . SER A 1 106 ? -16.911 9.685 -16.176 1.00 72.75 106 SER A C 1
ATOM 806 O O . SER A 1 106 ? -17.423 9.512 -17.278 1.00 72.75 106 SER A O 1
ATOM 808 N N . LEU A 1 107 ? -17.405 9.122 -15.069 1.00 74.25 107 LEU A N 1
ATOM 809 C CA . LEU A 1 107 ? -18.609 8.291 -15.034 1.00 74.25 107 LEU A CA 1
ATOM 810 C C . LEU A 1 107 ? -19.891 9.088 -14.746 1.00 74.25 107 LEU A C 1
ATOM 812 O O . LEU A 1 107 ? -20.947 8.488 -14.546 1.00 74.25 107 LEU A O 1
ATOM 816 N N . GLY A 1 108 ? -19.814 10.420 -14.654 1.00 66.06 108 GLY A N 1
ATOM 817 C CA . GLY A 1 108 ? -20.942 11.259 -14.238 1.00 66.06 108 GLY A CA 1
ATOM 818 C C . GLY A 1 108 ? -21.392 11.007 -12.793 1.00 66.06 108 GLY A C 1
ATOM 819 O O . GLY A 1 108 ? -22.499 11.385 -12.410 1.00 66.06 108 GLY A O 1
ATOM 820 N N . ARG A 1 109 ? -20.553 10.359 -11.975 1.00 63.78 109 ARG A N 1
ATOM 821 C CA . ARG A 1 109 ? -20.784 10.189 -10.539 1.00 63.78 109 ARG A CA 1
ATOM 822 C C . ARG A 1 109 ? -20.301 11.449 -9.831 1.00 63.78 109 ARG A C 1
ATOM 824 O O . ARG A 1 109 ? -19.150 11.852 -9.983 1.00 63.78 109 ARG A O 1
ATOM 831 N N . ALA A 1 110 ? -21.174 12.060 -9.032 1.00 54.12 110 ALA A N 1
ATOM 832 C CA . ALA A 1 110 ? -20.756 13.125 -8.129 1.00 54.12 110 ALA A CA 1
ATOM 833 C C . ALA A 1 110 ? -19.592 12.619 -7.252 1.00 54.12 110 ALA A C 1
ATOM 835 O O . ALA A 1 110 ? -19.608 11.438 -6.872 1.00 54.12 110 ALA A O 1
ATOM 836 N N . PRO A 1 111 ? -18.589 13.464 -6.928 1.00 52.16 111 PRO A N 1
ATOM 837 C CA . PRO A 1 111 ? -17.599 13.102 -5.921 1.00 52.16 111 PRO A CA 1
ATOM 838 C C . PRO A 1 111 ? -18.371 12.651 -4.689 1.00 52.16 111 PRO A C 1
ATOM 840 O O . PRO A 1 111 ? -19.354 13.306 -4.333 1.00 52.16 111 PRO A O 1
ATOM 843 N N . ALA A 1 112 ? -17.997 11.503 -4.115 1.00 51.44 112 ALA A N 1
ATOM 844 C CA . ALA A 1 112 ? -18.688 10.959 -2.957 1.00 51.44 112 ALA A CA 1
ATOM 845 C C . ALA A 1 112 ? -18.818 12.088 -1.932 1.00 51.44 112 ALA A C 1
ATOM 847 O O . ALA A 1 112 ? -17.821 12.560 -1.383 1.00 51.44 112 ALA A O 1
ATOM 848 N N . ALA A 1 113 ? -20.043 12.599 -1.776 1.00 40.19 113 ALA A N 1
ATOM 849 C CA . ALA A 1 113 ? -20.317 13.643 -0.818 1.00 40.19 113 ALA A CA 1
ATOM 850 C C . ALA A 1 113 ? -19.869 13.120 0.543 1.00 40.19 113 ALA A C 1
ATOM 852 O O . ALA A 1 113 ? -19.880 11.911 0.778 1.00 40.19 113 ALA A O 1
ATOM 853 N N . ARG A 1 114 ? -19.477 14.040 1.424 1.00 45.50 114 ARG A N 1
ATOM 854 C CA . ARG A 1 114 ? -19.124 13.805 2.826 1.00 45.50 114 ARG A CA 1
ATOM 855 C C . ARG A 1 114 ? -20.328 13.241 3.596 1.00 45.50 114 ARG A C 1
ATOM 857 O O . ARG A 1 114 ? -20.877 13.870 4.492 1.00 45.50 114 ARG A O 1
ATOM 864 N N . THR A 1 115 ? -20.784 12.055 3.232 1.00 35.72 115 THR A N 1
ATOM 865 C CA . THR A 1 115 ? -21.695 11.244 4.012 1.00 35.72 115 THR A CA 1
ATOM 866 C C . THR A 1 115 ? -20.811 10.532 5.011 1.00 35.72 115 THR A C 1
ATOM 868 O O . THR A 1 115 ? -20.050 9.642 4.638 1.00 35.72 115 THR A O 1
ATOM 871 N N . GLY A 1 116 ? -20.871 10.979 6.268 1.00 39.38 116 GLY A N 1
ATOM 872 C CA . GLY A 1 116 ? -20.229 10.375 7.438 1.00 39.38 116 GLY A CA 1
ATOM 873 C C . GLY A 1 116 ? -20.757 8.969 7.748 1.00 39.38 116 GLY A C 1
ATOM 87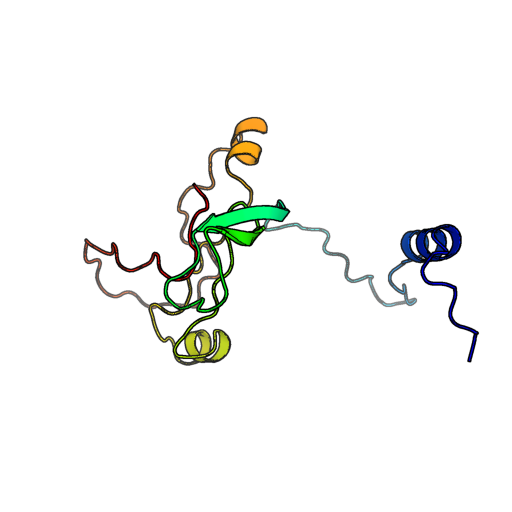4 O O . GLY A 1 116 ? -21.274 8.714 8.839 1.00 39.38 116 GLY A O 1
ATOM 875 N N . HIS A 1 117 ? -20.630 8.088 6.762 1.00 34.91 117 HIS A N 1
ATOM 876 C CA . HIS A 1 117 ? -20.886 6.657 6.773 1.00 34.91 117 HIS A CA 1
ATOM 877 C C . HIS A 1 117 ? -19.658 5.900 6.232 1.00 34.91 117 HIS A C 1
ATOM 879 O O . HIS A 1 117 ? -19.792 4.813 5.680 1.00 34.91 117 HIS A O 1
ATOM 885 N N . GLY A 1 118 ? -18.451 6.453 6.426 1.00 36.19 118 GLY A N 1
ATOM 886 C CA . GLY A 1 118 ? -17.284 5.599 6.674 1.00 36.19 118 GLY A CA 1
ATOM 887 C C . GLY A 1 118 ? -17.591 4.695 7.871 1.00 36.19 118 GLY A C 1
ATOM 888 O O . GLY A 1 118 ? -18.497 5.022 8.640 1.00 36.19 118 GLY A O 1
ATOM 889 N N . PHE A 1 119 ? -16.921 3.543 7.972 1.00 41.12 119 PHE A N 1
ATOM 890 C CA . PHE A 1 119 ? -17.121 2.523 9.011 1.00 41.12 119 PHE A CA 1
ATOM 891 C C . PHE A 1 119 ? -17.286 3.153 10.402 1.00 41.12 119 PHE A C 1
ATOM 893 O O . PHE A 1 119 ? -16.324 3.363 11.128 1.00 41.12 119 PHE A O 1
ATOM 900 N N . ARG A 1 120 ? -18.533 3.467 10.763 1.00 36.31 120 ARG A N 1
ATOM 901 C CA . ARG A 1 120 ? -18.862 4.234 11.954 1.00 36.31 120 ARG A CA 1
ATOM 902 C C . ARG A 1 120 ? -18.728 3.294 13.137 1.00 36.31 120 ARG A C 1
ATOM 904 O O . ARG A 1 120 ? -19.672 2.580 13.478 1.00 36.31 120 ARG A O 1
ATOM 911 N N . GLY A 1 121 ? -17.566 3.322 13.781 1.00 34.72 121 GLY A N 1
ATOM 912 C CA . GLY A 1 121 ? -17.490 3.010 15.198 1.00 34.72 121 GLY A CA 1
ATOM 913 C C . GLY A 1 121 ? -18.516 3.887 15.916 1.00 34.72 121 GLY A C 1
ATOM 914 O O . GLY A 1 121 ? -18.591 5.093 15.695 1.00 34.72 121 GLY A O 1
ATOM 915 N N . SER A 1 122 ? -19.398 3.270 16.694 1.00 34.16 122 SER A N 1
ATOM 916 C CA . SER A 1 122 ? -20.462 3.948 17.432 1.00 34.16 122 SER A CA 1
ATOM 917 C C . SER A 1 122 ? -19.891 5.036 18.360 1.00 34.16 122 SER A C 1
ATOM 919 O O . SER A 1 122 ? -19.572 4.753 19.514 1.00 34.16 122 SER A O 1
ATOM 921 N N . GLN A 1 123 ? -19.824 6.288 17.903 1.00 36.00 123 GLN A N 1
ATOM 922 C CA . GLN A 1 123 ? -19.581 7.446 18.763 1.00 36.00 123 GLN A CA 1
ATOM 923 C C . GLN A 1 123 ? -20.916 8.091 19.157 1.00 36.00 123 GLN A C 1
ATOM 925 O O . GLN A 1 123 ? -21.714 8.505 18.314 1.00 36.00 123 GLN A O 1
ATOM 930 N N . ARG A 1 124 ? -21.154 8.127 20.472 1.00 30.61 124 ARG A N 1
ATOM 931 C CA . ARG A 1 124 ? -22.262 8.830 21.137 1.00 30.61 124 ARG A CA 1
ATOM 932 C C . ARG A 1 124 ? -22.122 10.355 20.965 1.00 30.61 124 ARG A C 1
ATOM 934 O O . ARG A 1 124 ? -21.005 10.827 20.758 1.00 30.61 124 ARG A O 1
ATOM 941 N N . PRO A 1 125 ? -23.223 11.126 21.054 1.00 30.34 125 PRO A N 1
ATOM 942 C CA . PRO A 1 125 ? -23.232 12.532 20.669 1.00 30.34 125 PRO A CA 1
ATOM 943 C C . PRO A 1 125 ? -22.531 13.408 21.711 1.00 30.34 125 PRO A C 1
ATOM 945 O O . PRO A 1 125 ? -22.832 13.336 22.901 1.00 30.34 125 PRO A O 1
ATOM 948 N N . GLY A 1 126 ? -21.634 14.270 21.239 1.00 27.17 126 GLY A N 1
ATOM 949 C CA . GLY A 1 126 ? -21.000 15.319 22.024 1.00 27.17 126 GLY A CA 1
ATOM 950 C C . GLY A 1 126 ? -20.483 16.420 21.103 1.00 27.17 126 GLY A C 1
ATOM 951 O O . GLY A 1 126 ? -19.471 16.234 20.443 1.00 27.17 126 GLY A O 1
ATOM 952 N N . THR A 1 127 ? -21.234 17.524 21.068 1.00 27.88 127 THR A N 1
ATOM 953 C CA . THR A 1 127 ? -20.831 18.908 20.746 1.00 27.88 127 THR A CA 1
ATOM 954 C C . THR A 1 127 ? -19.965 19.155 19.506 1.00 27.88 127 THR A C 1
ATOM 956 O O . THR A 1 127 ? -18.757 18.938 19.498 1.00 27.88 127 THR A O 1
ATOM 959 N N . GLU A 1 128 ? -20.604 19.746 18.496 1.00 38.91 128 GLU A N 1
ATOM 960 C CA . GLU A 1 128 ? -19.961 20.452 17.392 1.00 38.91 128 GLU A CA 1
ATOM 961 C C . GLU A 1 128 ? -19.076 21.593 17.920 1.00 38.91 128 GLU A C 1
ATOM 963 O O . GLU A 1 128 ? -19.543 22.482 18.632 1.00 38.91 128 GLU A O 1
ATOM 968 N N . SER A 1 129 ? -17.805 21.603 17.525 1.00 25.72 129 SER A N 1
ATOM 969 C CA . SER A 1 129 ? -16.989 22.811 17.511 1.00 25.72 129 SER A CA 1
ATOM 970 C C . SER A 1 129 ? -16.256 22.912 16.177 1.00 25.72 129 SER A C 1
ATOM 972 O O . SER A 1 129 ? -15.553 22.016 15.710 1.00 25.72 129 SER A O 1
ATOM 974 N N . VAL A 1 130 ? -16.539 24.031 15.522 1.00 37.44 130 VAL A N 1
ATOM 975 C CA . VAL A 1 130 ? -15.920 24.528 14.300 1.00 37.44 130 VAL A CA 1
ATOM 976 C C . VAL A 1 130 ? -14.409 24.678 14.528 1.00 37.44 130 VAL A C 1
ATOM 978 O O . VAL A 1 130 ? -13.981 24.957 15.642 1.00 37.44 130 VAL A O 1
ATOM 981 N N . THR A 1 131 ? -13.625 24.534 13.454 1.00 31.80 131 THR A N 1
ATOM 982 C CA . THR A 1 131 ? -12.147 24.573 13.351 1.00 31.80 131 THR A CA 1
ATOM 983 C C . THR A 1 131 ? -11.404 23.281 13.710 1.00 31.80 131 THR A C 1
ATOM 985 O O . THR A 1 131 ? -10.760 23.164 14.741 1.00 31.80 131 THR A O 1
ATOM 988 N N . SER A 1 132 ? -11.402 22.320 12.778 1.00 28.70 132 SER A N 1
ATOM 989 C CA . SER A 1 132 ? -10.389 21.257 12.752 1.00 28.70 132 SER A CA 1
ATOM 990 C C . SER A 1 132 ? -9.663 21.252 11.409 1.00 28.70 132 SER A C 1
ATOM 992 O O . SER A 1 132 ? -9.995 20.521 10.480 1.00 28.70 132 SER A O 1
ATOM 994 N N . THR A 1 133 ? -8.644 22.101 11.310 1.00 28.44 133 THR A N 1
ATOM 995 C CA . THR A 1 133 ? -7.532 21.971 10.356 1.00 28.44 133 THR A CA 1
ATOM 996 C C . THR A 1 133 ? -6.505 20.925 10.821 1.00 28.44 133 THR A C 1
ATOM 998 O O . THR A 1 133 ? -5.446 20.796 10.219 1.00 28.44 133 THR A O 1
ATOM 1001 N N . ALA A 1 134 ? -6.808 20.140 11.864 1.00 28.84 134 ALA A N 1
ATOM 1002 C CA . ALA A 1 134 ? -5.871 19.218 12.510 1.00 28.84 134 ALA A CA 1
ATOM 1003 C C . ALA A 1 134 ? -5.958 17.753 12.022 1.00 28.84 134 ALA A C 1
ATOM 1005 O O . ALA A 1 134 ? -5.207 16.909 12.498 1.00 28.84 134 ALA A O 1
ATOM 1006 N N . GLY A 1 135 ? -6.847 17.427 11.075 1.00 30.75 135 GLY A N 1
ATOM 1007 C CA . GLY A 1 135 ? -7.077 16.046 10.614 1.00 30.75 135 GLY A CA 1
ATOM 1008 C C . GLY A 1 135 ? -6.168 15.536 9.486 1.00 30.75 135 GLY A C 1
ATOM 1009 O O . GLY A 1 135 ?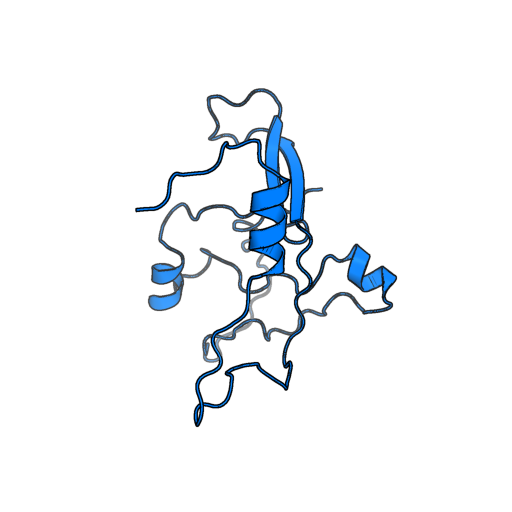 -6.310 14.394 9.068 1.00 30.75 135 GLY A O 1
ATOM 1010 N N . TRP A 1 136 ? -5.247 16.351 8.969 1.00 28.73 136 TRP A N 1
ATOM 1011 C CA . TRP A 1 136 ? -4.583 16.089 7.680 1.00 28.73 136 TRP A CA 1
ATOM 1012 C C . TRP A 1 136 ? -3.310 15.228 7.747 1.00 28.73 136 TRP A C 1
ATOM 1014 O O . TRP A 1 136 ? -2.614 15.086 6.747 1.00 28.73 136 TRP A O 1
ATOM 1024 N N . LEU A 1 137 ? -2.965 14.657 8.906 1.00 36.91 137 LEU A N 1
ATOM 1025 C CA . LEU A 1 137 ? -1.637 14.057 9.113 1.00 36.91 137 LEU A CA 1
ATOM 1026 C C . LEU A 1 137 ? -1.499 12.574 8.734 1.00 36.91 137 LEU A C 1
ATOM 1028 O O . LEU A 1 137 ? -0.374 12.084 8.705 1.00 36.91 137 LEU A O 1
ATOM 1032 N N . SER A 1 138 ? -2.576 11.858 8.398 1.00 40.88 138 SER A N 1
ATOM 1033 C CA . SER A 1 138 ? -2.463 10.429 8.035 1.00 40.88 138 SER A CA 1
ATOM 1034 C C . SER A 1 138 ? -2.433 10.167 6.526 1.00 40.88 138 SER A C 1
ATOM 1036 O O . SER A 1 138 ? -2.155 9.044 6.105 1.00 40.88 138 SER A O 1
ATOM 1038 N N . GLN A 1 139 ? -2.705 11.181 5.700 1.00 46.44 139 GLN A N 1
ATOM 1039 C CA . GLN A 1 139 ? -2.702 11.075 4.242 1.00 46.44 139 GLN A CA 1
ATOM 1040 C C . GLN A 1 139 ? -2.226 12.406 3.661 1.00 46.44 139 GLN A C 1
ATOM 1042 O O . GLN A 1 139 ? -2.885 13.428 3.832 1.00 46.44 139 GLN A O 1
ATOM 1047 N N . VAL A 1 140 ? -1.082 12.401 2.976 1.00 48.34 140 VAL A N 1
ATOM 1048 C CA . VAL A 1 140 ? -0.658 13.570 2.197 1.00 48.34 140 VAL A CA 1
ATOM 1049 C C . VAL A 1 140 ? -1.247 13.410 0.799 1.00 48.34 140 VAL A C 1
ATOM 1051 O O . VAL A 1 140 ? -0.901 12.435 0.124 1.00 48.34 140 VAL A O 1
ATOM 1054 N N . PRO A 1 141 ? -2.157 14.302 0.368 1.00 46.44 141 PRO A N 1
ATOM 1055 C CA . PRO A 1 141 ? -2.598 14.322 -1.015 1.00 46.44 141 PRO A CA 1
ATOM 1056 C C . PRO A 1 141 ? -1.396 14.656 -1.900 1.00 46.44 141 PRO A C 1
ATOM 1058 O O . PRO A 1 141 ? -0.674 15.623 -1.644 1.00 46.44 141 PRO A O 1
ATOM 1061 N N . LEU A 1 142 ? -1.169 13.841 -2.926 1.00 49.97 142 LEU A N 1
ATOM 1062 C CA . LEU A 1 142 ? -0.176 14.145 -3.952 1.00 49.97 142 LEU A CA 1
ATOM 1063 C C . LEU A 1 142 ? -0.759 15.250 -4.838 1.00 49.97 142 LEU A C 1
ATOM 1065 O O . LEU A 1 142 ? -1.857 15.079 -5.371 1.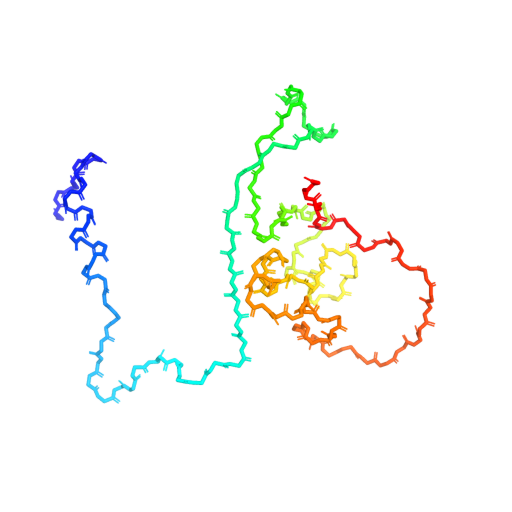00 49.97 142 LEU A O 1
ATOM 1069 N N . ASN A 1 143 ? -0.093 16.407 -4.900 1.00 43.31 143 ASN A N 1
ATOM 1070 C CA . ASN A 1 143 ? -0.550 17.580 -5.660 1.00 43.31 143 ASN A CA 1
ATOM 1071 C C . ASN A 1 143 ? -0.614 17.304 -7.165 1.00 43.31 143 ASN A C 1
ATOM 1073 O O . ASN A 1 143 ? 0.122 16.419 -7.642 1.00 43.31 143 ASN A O 1
#